Protein AF-A0A8T4B5U9-F1 (afdb_monomer_lite)

Secondary structure (DSSP, 8-state):
-HHHHHHHHHHHHHHHHHSPPSSSSSSHHHHHHHTT-HHHHHHHHHHTSPTTEEEEEEEEETTSPPEEES-----SS--EEEEEEEEETTEEEEEEEEEEE-----

Structure (mmCIF, N/CA/C/O backbone):
data_AF-A0A8T4B5U9-F1
#
_entry.id   AF-A0A8T4B5U9-F1
#
loop_
_atom_site.group_PDB
_atom_site.id
_atom_site.type_symbol
_atom_site.label_atom_id
_atom_site.label_alt_id
_atom_site.label_comp_id
_atom_site.label_asym_id
_atom_site.label_entity_id
_atom_site.label_seq_id
_atom_site.pdbx_PDB_ins_code
_atom_site.Cartn_x
_atom_site.Cartn_y
_atom_site.Cartn_z
_atom_site.occupancy
_atom_site.B_iso_or_equiv
_atom_site.auth_seq_id
_atom_site.auth_comp_id
_atom_site.auth_asym_id
_atom_site.auth_atom_id
_atom_site.pdbx_PDB_model_num
ATOM 1 N N . MET A 1 1 ? 12.748 -10.541 -14.539 1.00 64.56 1 MET A N 1
ATOM 2 C CA . MET A 1 1 ? 12.262 -9.169 -14.301 1.00 64.56 1 MET A CA 1
ATOM 3 C C . MET A 1 1 ? 11.009 -9.220 -13.449 1.00 64.56 1 MET A C 1
ATOM 5 O O . MET A 1 1 ? 11.056 -8.700 -12.345 1.00 64.56 1 MET A O 1
ATOM 9 N N . ASP A 1 2 ? 9.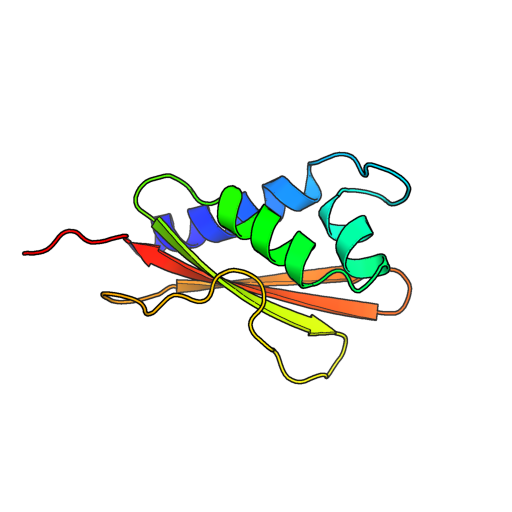983 -9.966 -13.854 1.00 82.69 2 ASP A N 1
ATOM 10 C CA . ASP A 1 2 ? 8.730 -10.093 -13.087 1.00 82.69 2 ASP A CA 1
ATOM 11 C C . ASP A 1 2 ? 8.945 -10.537 -11.634 1.00 82.69 2 ASP A C 1
ATOM 13 O O . ASP A 1 2 ? 8.518 -9.837 -10.726 1.00 82.69 2 ASP A O 1
ATOM 17 N N . ALA A 1 3 ? 9.754 -11.577 -11.392 1.00 92.25 3 ALA A N 1
ATOM 18 C CA . ALA A 1 3 ? 10.075 -12.025 -10.030 1.00 92.25 3 ALA A CA 1
ATOM 19 C C . ALA A 1 3 ? 10.729 -10.938 -9.150 1.00 92.25 3 ALA A C 1
ATOM 21 O O . ALA A 1 3 ? 10.513 -10.907 -7.947 1.00 92.25 3 ALA A O 1
ATOM 22 N N . SER A 1 4 ? 11.527 -10.028 -9.727 1.00 95.12 4 SER A N 1
ATOM 23 C CA . SER A 1 4 ? 12.115 -8.919 -8.955 1.00 95.12 4 SER A CA 1
ATOM 24 C C . SER A 1 4 ? 11.116 -7.803 -8.656 1.00 95.12 4 SER A C 1
ATOM 26 O O . SER A 1 4 ? 11.272 -7.117 -7.653 1.00 95.12 4 SER A O 1
ATOM 28 N N . LEU A 1 5 ? 10.111 -7.604 -9.516 1.00 96.69 5 LEU A N 1
ATOM 29 C CA . LEU A 1 5 ? 9.022 -6.657 -9.264 1.00 96.69 5 LEU A CA 1
ATOM 30 C C . LEU A 1 5 ? 8.063 -7.222 -8.211 1.00 96.69 5 LEU A C 1
ATOM 32 O O . LEU A 1 5 ? 7.693 -6.508 -7.286 1.00 96.69 5 LEU A O 1
ATOM 36 N N . GLU A 1 6 ? 7.753 -8.517 -8.312 1.00 97.88 6 GLU A N 1
ATOM 37 C CA . GLU A 1 6 ? 6.969 -9.256 -7.323 1.00 97.88 6 GLU A CA 1
ATOM 38 C C . GLU A 1 6 ? 7.624 -9.186 -5.941 1.00 97.88 6 GLU A C 1
ATOM 40 O O . GLU A 1 6 ? 6.995 -8.715 -5.001 1.00 97.88 6 GLU A O 1
ATOM 45 N N . MET A 1 7 ? 8.912 -9.544 -5.828 1.00 97.75 7 MET A N 1
ATOM 46 C CA . MET A 1 7 ? 9.645 -9.446 -4.558 1.00 97.75 7 MET A CA 1
ATOM 47 C C . MET A 1 7 ? 9.653 -8.021 -4.000 1.00 97.75 7 MET A C 1
ATOM 49 O O . MET A 1 7 ? 9.437 -7.850 -2.809 1.00 97.75 7 MET A O 1
ATOM 53 N N . ALA A 1 8 ? 9.847 -6.998 -4.837 1.00 97.81 8 ALA A N 1
ATOM 54 C CA . ALA A 1 8 ? 9.839 -5.614 -4.367 1.00 97.81 8 ALA A CA 1
ATOM 55 C C . ALA A 1 8 ? 8.479 -5.198 -3.778 1.00 97.81 8 ALA A C 1
ATOM 57 O O . ALA A 1 8 ? 8.443 -4.525 -2.749 1.00 97.81 8 ALA A O 1
ATOM 58 N N . GLY A 1 9 ? 7.368 -5.606 -4.400 1.00 98.19 9 GLY A N 1
ATOM 59 C CA . GLY A 1 9 ? 6.032 -5.366 -3.850 1.00 98.19 9 GLY A CA 1
ATOM 60 C C . GLY A 1 9 ? 5.788 -6.148 -2.556 1.00 98.19 9 GLY A C 1
ATOM 61 O O . GLY A 1 9 ? 5.289 -5.592 -1.577 1.00 98.19 9 GLY A O 1
ATOM 62 N N . ASP A 1 10 ? 6.192 -7.418 -2.523 1.00 98.44 10 ASP A N 1
ATOM 63 C CA . ASP A 1 10 ? 6.040 -8.286 -1.352 1.00 98.44 10 ASP A CA 1
ATOM 64 C C . ASP A 1 10 ? 6.845 -7.766 -0.152 1.00 98.44 10 ASP A C 1
ATOM 66 O O . ASP A 1 10 ? 6.334 -7.694 0.968 1.00 98.44 10 ASP A O 1
ATOM 70 N N . ASP A 1 11 ? 8.087 -7.349 -0.391 1.00 98.25 11 ASP A N 1
ATOM 71 C CA . ASP A 1 11 ? 8.979 -6.799 0.626 1.00 98.25 11 ASP A CA 1
ATOM 72 C C . A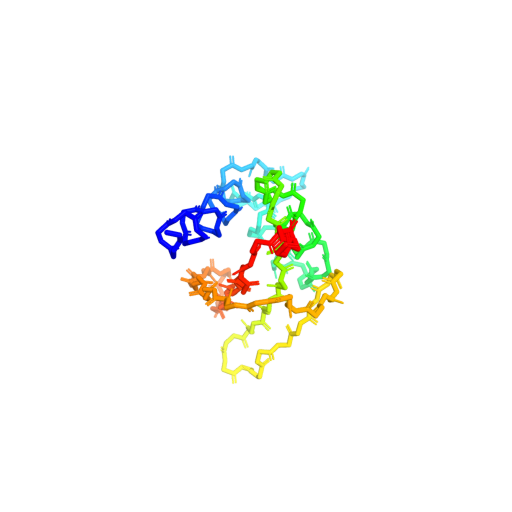SP A 1 11 ? 8.465 -5.459 1.158 1.00 98.25 11 ASP A C 1
ATOM 74 O O . ASP A 1 11 ? 8.518 -5.235 2.366 1.00 98.25 11 ASP A O 1
ATOM 78 N N . ALA A 1 12 ? 7.895 -4.597 0.310 1.00 98.50 12 ALA A N 1
ATOM 79 C CA . ALA A 1 12 ? 7.294 -3.337 0.749 1.00 98.50 12 ALA A CA 1
ATOM 80 C C . ALA A 1 12 ? 6.089 -3.557 1.682 1.00 98.50 12 ALA A C 1
ATOM 82 O O . ALA A 1 12 ? 5.970 -2.895 2.716 1.00 98.50 12 ALA A O 1
ATOM 83 N N . ILE A 1 13 ? 5.217 -4.525 1.377 1.00 98.56 13 ILE A N 1
ATOM 84 C CA . ILE A 1 13 ? 4.089 -4.868 2.258 1.00 98.56 13 ILE A CA 1
ATOM 85 C C . ILE A 1 13 ? 4.594 -5.484 3.567 1.00 98.56 13 ILE A C 1
ATOM 87 O O . ILE A 1 13 ? 4.171 -5.074 4.652 1.00 98.56 13 ILE A O 1
ATOM 91 N N . ARG A 1 14 ? 5.544 -6.424 3.494 1.00 98.31 14 ARG A N 1
ATOM 92 C CA . ARG A 1 14 ? 6.160 -7.036 4.684 1.00 98.31 14 ARG A CA 1
ATOM 93 C C . ARG A 1 14 ? 6.902 -6.021 5.543 1.00 98.31 14 ARG A C 1
ATOM 95 O O . ARG A 1 14 ? 6.884 -6.151 6.763 1.00 98.31 14 ARG A O 1
ATOM 102 N N . TYR A 1 15 ? 7.505 -5.003 4.936 1.00 98.31 15 TYR A N 1
ATOM 103 C CA . TYR A 1 15 ? 8.116 -3.888 5.647 1.00 98.31 15 TYR A CA 1
ATOM 104 C C . TYR A 1 15 ? 7.077 -3.169 6.516 1.00 98.31 15 TYR A C 1
ATOM 106 O O . TYR A 1 15 ? 7.271 -3.070 7.725 1.00 98.31 15 TYR A O 1
ATOM 114 N N . GLY A 1 16 ? 5.929 -2.775 5.950 1.00 97.88 16 GLY A N 1
ATOM 115 C CA . GLY A 1 16 ? 4.840 -2.148 6.712 1.00 97.88 16 GLY A CA 1
ATOM 116 C C . GLY A 1 16 ? 4.277 -3.032 7.834 1.00 97.88 16 GLY A C 1
ATOM 117 O O . GLY A 1 16 ? 3.966 -2.532 8.916 1.00 97.88 16 GLY A O 1
ATOM 118 N N . LEU A 1 17 ? 4.195 -4.347 7.604 1.00 98.19 17 LEU A N 1
ATOM 119 C CA . LEU A 1 17 ? 3.776 -5.332 8.611 1.00 98.19 17 LEU A CA 1
ATOM 120 C C . LEU A 1 17 ? 4.834 -5.589 9.699 1.00 98.19 17 LEU A C 1
ATOM 122 O O . LEU A 1 17 ? 4.492 -6.051 10.785 1.00 98.19 17 LEU A O 1
ATOM 126 N N . GLY A 1 18 ? 6.108 -5.313 9.415 1.00 98.00 18 GLY A N 1
ATOM 127 C CA . GLY A 1 18 ? 7.227 -5.486 10.343 1.00 98.00 18 GLY A CA 1
ATOM 128 C C . GLY A 1 18 ? 7.557 -4.245 11.178 1.00 98.00 18 GLY A C 1
ATOM 129 O O . GLY A 1 18 ? 8.278 -4.353 12.170 1.00 98.00 18 GLY A O 1
ATOM 130 N N . LEU A 1 19 ? 7.049 -3.071 10.799 1.00 98.25 19 LEU A N 1
ATOM 131 C CA . LEU A 1 19 ? 7.227 -1.833 11.557 1.00 98.25 19 LEU A CA 1
ATOM 132 C C . LEU A 1 19 ? 6.322 -1.793 12.792 1.00 98.25 19 LEU A C 1
ATOM 134 O O . LEU A 1 19 ? 5.143 -2.131 12.723 1.00 98.25 19 LEU A O 1
ATOM 138 N N . ALA A 1 20 ? 6.849 -1.298 13.913 1.00 98.00 20 ALA A N 1
ATOM 139 C CA . ALA A 1 20 ? 6.040 -1.035 15.100 1.00 98.00 20 ALA A CA 1
ATOM 140 C C . ALA A 1 20 ? 4.992 0.058 14.820 1.00 98.00 20 ALA A C 1
ATOM 142 O O . ALA A 1 20 ? 5.283 1.031 14.124 1.00 98.00 20 ALA A O 1
ATOM 143 N N . ALA A 1 21 ? 3.791 -0.095 15.381 1.00 97.38 21 ALA A N 1
ATOM 144 C CA . ALA A 1 21 ? 2.795 0.974 15.397 1.00 97.38 21 ALA A CA 1
ATOM 145 C C . ALA A 1 21 ? 3.325 2.195 16.175 1.00 97.38 21 ALA A C 1
ATOM 147 O O . ALA A 1 21 ? 4.087 2.039 17.133 1.00 97.38 21 ALA A O 1
ATOM 148 N N . GLU A 1 22 ? 2.927 3.404 15.778 1.00 97.00 22 GLU A N 1
ATOM 149 C CA . GLU A 1 22 ? 3.373 4.640 16.440 1.00 97.00 22 GLU A CA 1
ATOM 150 C C . GLU A 1 22 ? 2.517 4.994 17.661 1.00 97.00 22 GLU A C 1
ATOM 152 O O . GLU A 1 22 ? 3.014 5.569 18.629 1.00 97.00 22 GLU A O 1
ATOM 157 N N . ILE A 1 23 ? 1.229 4.661 17.615 1.00 95.12 23 ILE A N 1
ATOM 158 C CA . ILE A 1 23 ? 0.219 4.994 18.617 1.00 95.12 23 ILE A CA 1
ATOM 159 C C . ILE A 1 23 ? -0.419 3.710 19.161 1.00 95.12 23 ILE A C 1
ATOM 161 O O . ILE A 1 23 ? -0.291 3.427 20.348 1.00 95.12 23 ILE A O 1
ATOM 165 N N . ASN A 1 24 ? -1.125 2.947 18.319 1.00 91.44 24 ASN A N 1
ATOM 166 C CA . ASN A 1 24 ? -1.844 1.721 18.665 1.00 91.44 24 ASN A CA 1
ATOM 167 C C . ASN A 1 24 ? -1.993 0.794 17.448 1.00 91.44 24 ASN A C 1
ATOM 169 O O . ASN A 1 24 ? -2.384 1.223 16.367 1.00 91.44 24 ASN A O 1
ATOM 173 N N . GLY A 1 25 ? -1.812 -0.508 17.658 1.00 92.12 25 GLY A N 1
ATOM 174 C CA . GLY A 1 25 ? -1.985 -1.530 16.625 1.00 92.12 25 GLY A CA 1
ATOM 175 C C . GLY A 1 25 ? -0.894 -2.588 16.708 1.00 92.12 25 GLY A C 1
ATOM 176 O O . GLY A 1 25 ? 0.065 -2.445 17.463 1.00 92.12 25 GLY A O 1
ATOM 177 N N . GLU A 1 26 ? -1.046 -3.665 15.940 1.00 96.69 26 GLU A N 1
ATOM 178 C CA . GLU A 1 26 ? -0.039 -4.735 15.890 1.00 96.69 26 GLU A CA 1
ATOM 179 C C . GLU A 1 26 ? 1.239 -4.284 15.174 1.00 96.69 26 GLU A C 1
ATOM 181 O O . GLU A 1 26 ? 2.345 -4.632 15.580 1.00 96.69 26 GLU A O 1
ATOM 186 N N . ASN A 1 27 ? 1.079 -3.494 14.115 1.00 98.19 27 ASN A N 1
ATOM 187 C CA . ASN A 1 27 ? 2.152 -2.933 13.307 1.00 98.19 27 ASN A CA 1
ATOM 188 C C . ASN A 1 27 ? 1.678 -1.640 12.635 1.00 98.19 27 ASN A C 1
ATOM 190 O O . ASN A 1 27 ? 0.492 -1.294 12.689 1.00 98.19 27 ASN A O 1
ATOM 194 N N . ARG A 1 28 ? 2.606 -0.934 11.988 1.00 98.31 28 ARG A N 1
ATOM 195 C CA . ARG A 1 28 ? 2.328 0.361 11.367 1.00 98.31 28 ARG A CA 1
ATOM 196 C C . ARG A 1 28 ? 1.286 0.280 10.251 1.00 98.31 28 ARG A C 1
ATOM 198 O O . ARG A 1 28 ? 0.426 1.152 10.173 1.00 98.31 28 ARG A O 1
ATOM 205 N N . LEU A 1 29 ? 1.316 -0.756 9.410 1.00 98.50 29 LEU A N 1
ATOM 206 C CA . LEU A 1 29 ? 0.317 -0.905 8.346 1.00 98.50 29 LEU A CA 1
ATOM 207 C C . LEU A 1 29 ? -1.091 -1.125 8.921 1.00 98.50 29 LEU A C 1
ATOM 209 O O . LEU A 1 29 ? -2.037 -0.468 8.495 1.00 98.50 29 LEU A O 1
ATOM 213 N N . VAL A 1 30 ? -1.231 -2.001 9.919 1.00 98.50 30 VAL A N 1
ATOM 214 C CA . VAL A 1 30 ? -2.506 -2.259 10.610 1.00 98.50 30 VAL A CA 1
ATOM 215 C C . VAL A 1 30 ? -3.036 -0.994 11.278 1.00 98.50 30 VAL A C 1
ATOM 217 O O . VAL A 1 30 ? -4.227 -0.718 11.186 1.00 98.50 30 VAL A O 1
ATOM 220 N N . GLU A 1 31 ? -2.169 -0.211 11.917 1.00 98.50 31 GLU A N 1
ATOM 221 C CA . GLU A 1 31 ? -2.540 1.066 12.527 1.00 98.50 31 GLU A CA 1
ATOM 222 C C . GLU A 1 31 ? -3.103 2.061 11.504 1.00 98.50 31 GLU A C 1
ATOM 224 O O . GLU A 1 31 ? -4.180 2.619 11.717 1.00 98.50 31 GLU A O 1
ATOM 229 N N . LEU A 1 32 ? -2.407 2.278 10.385 1.00 98.56 32 LEU A N 1
ATOM 230 C CA . LEU A 1 32 ? -2.849 3.221 9.353 1.00 98.56 32 LEU A CA 1
ATOM 231 C C . LEU A 1 32 ? -4.196 2.786 8.756 1.00 98.56 32 LEU A C 1
ATOM 233 O O . LEU A 1 32 ? -5.133 3.579 8.678 1.00 98.56 32 LEU A O 1
ATOM 237 N N . LEU A 1 33 ? -4.344 1.495 8.443 1.00 98.31 33 LEU A N 1
ATOM 238 C CA . LEU A 1 33 ? -5.597 0.935 7.929 1.00 98.31 33 LEU A CA 1
ATOM 239 C C . LEU A 1 33 ? -6.743 0.986 8.956 1.00 98.31 33 LEU A C 1
ATOM 241 O O . LEU A 1 33 ? -7.891 1.230 8.580 1.00 98.31 33 LEU A O 1
ATOM 245 N N . ALA A 1 34 ? -6.464 0.791 10.250 1.00 98.06 34 ALA A N 1
ATOM 246 C CA . ALA A 1 34 ? -7.464 0.904 11.317 1.00 98.06 34 ALA A CA 1
ATOM 247 C C . ALA A 1 34 ? -8.030 2.325 11.431 1.00 98.06 34 ALA A C 1
ATOM 249 O O . ALA A 1 34 ? -9.207 2.494 11.750 1.00 98.06 34 ALA A O 1
ATOM 250 N N . ASN A 1 35 ? -7.203 3.328 11.132 1.00 97.69 35 ASN A N 1
ATOM 251 C CA . ASN A 1 35 ? -7.581 4.737 11.128 1.00 97.69 35 ASN A CA 1
ATOM 252 C C . ASN A 1 35 ? -8.159 5.211 9.779 1.00 97.69 35 ASN A C 1
ATOM 254 O O . ASN A 1 35 ? -8.426 6.400 9.624 1.00 97.69 35 ASN A O 1
ATOM 258 N N . ASP A 1 36 ? -8.361 4.302 8.811 1.00 97.62 36 ASP A N 1
ATOM 259 C CA . ASP A 1 36 ? -8.728 4.629 7.422 1.00 97.62 36 ASP A CA 1
ATOM 260 C C . ASP A 1 36 ? -7.741 5.629 6.761 1.00 97.62 36 ASP A C 1
ATOM 262 O O . ASP A 1 36 ? -8.079 6.293 5.779 1.00 97.62 36 ASP A O 1
ATOM 266 N N . ASP A 1 37 ? -6.497 5.704 7.256 1.00 98.12 37 ASP A N 1
ATOM 267 C CA . ASP A 1 37 ? -5.420 6.529 6.699 1.00 98.12 37 ASP A CA 1
ATOM 268 C C . ASP A 1 37 ? -4.779 5.830 5.493 1.00 98.12 37 ASP A C 1
ATOM 270 O O . ASP A 1 37 ? -3.690 5.252 5.534 1.00 98.12 37 ASP A O 1
ATOM 274 N N . ARG A 1 38 ? -5.536 5.839 4.398 1.00 98.38 38 ARG A N 1
ATOM 275 C CA . ARG A 1 38 ? -5.184 5.200 3.126 1.00 98.38 38 ARG A CA 1
ATOM 276 C C . ARG A 1 38 ? -4.019 5.888 2.430 1.00 98.38 38 ARG A C 1
ATOM 278 O O . ARG A 1 38 ? -3.212 5.212 1.798 1.00 98.38 38 ARG A O 1
ATOM 285 N N . GLU A 1 39 ? -3.952 7.211 2.552 1.00 98.50 39 GLU A N 1
ATOM 286 C CA . GLU A 1 39 ? -2.872 8.011 1.981 1.00 98.50 39 GLU A CA 1
ATOM 287 C C . GLU A 1 39 ? -1.560 7.675 2.688 1.00 98.50 39 GLU A C 1
ATOM 289 O O . GLU A 1 39 ? -0.627 7.220 2.033 1.00 98.50 39 GLU A O 1
ATOM 294 N N . GLY A 1 40 ? -1.526 7.750 4.024 1.00 98.31 40 GLY A N 1
ATOM 295 C CA . GLY A 1 40 ? -0.336 7.416 4.804 1.00 98.31 40 GLY A CA 1
ATOM 296 C C . GLY A 1 40 ? 0.098 5.958 4.640 1.00 98.31 40 GLY A C 1
ATOM 297 O O . GLY A 1 40 ? 1.293 5.679 4.512 1.00 98.31 40 GLY A O 1
ATOM 298 N N . ALA A 1 41 ? -0.8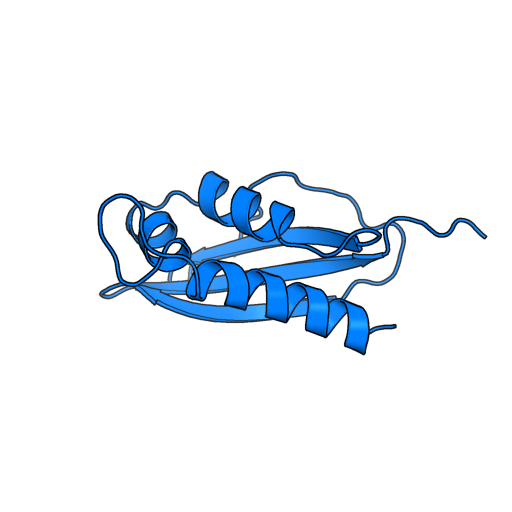53 5.016 4.574 1.00 98.56 41 ALA A N 1
ATOM 299 C CA . ALA A 1 41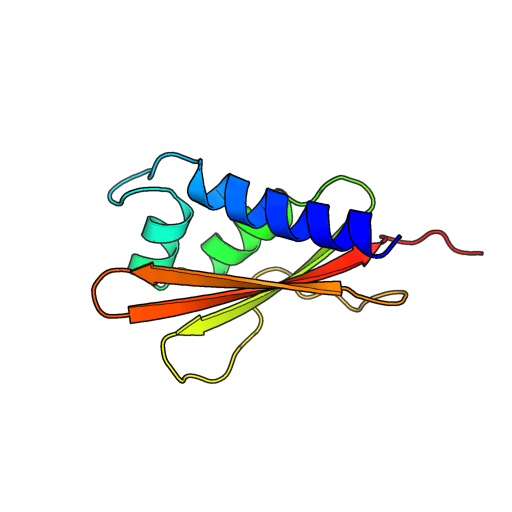 ? -0.550 3.613 4.280 1.00 98.56 41 ALA A CA 1
ATOM 300 C C . ALA A 1 41 ? 0.148 3.462 2.922 1.00 98.56 41 ALA A C 1
ATOM 302 O O . ALA A 1 41 ? 1.186 2.805 2.830 1.00 98.56 41 ALA A O 1
ATOM 303 N N . CYS A 1 42 ? -0.390 4.088 1.875 1.00 98.69 42 CYS A N 1
ATOM 304 C CA . CYS A 1 42 ? 0.178 3.985 0.540 1.00 98.69 42 CYS A CA 1
ATOM 305 C C . CYS A 1 42 ? 1.499 4.738 0.385 1.00 98.69 42 CYS A C 1
ATOM 307 O O . CYS A 1 42 ? 2.423 4.175 -0.194 1.00 98.69 42 CYS A O 1
ATOM 309 N N . GLU A 1 43 ? 1.640 5.940 0.941 1.00 98.44 43 GLU A N 1
ATOM 310 C CA . GLU A 1 43 ? 2.905 6.683 0.929 1.00 98.44 43 GLU A CA 1
ATOM 311 C C . GLU A 1 43 ? 4.027 5.892 1.614 1.00 98.44 43 GLU A C 1
ATOM 313 O O . GLU A 1 43 ? 5.130 5.785 1.076 1.00 98.44 43 GLU A O 1
ATOM 318 N N . MET A 1 44 ? 3.740 5.269 2.763 1.00 98.38 44 MET A N 1
ATOM 319 C CA . MET A 1 44 ? 4.702 4.419 3.466 1.00 98.38 44 MET A CA 1
ATOM 320 C C . MET A 1 44 ? 5.119 3.210 2.619 1.00 98.38 44 MET A C 1
ATOM 322 O O . MET A 1 44 ? 6.310 2.925 2.495 1.00 98.38 44 MET A O 1
ATOM 326 N N . LEU A 1 45 ? 4.154 2.492 2.037 1.00 98.69 45 LEU A N 1
ATOM 327 C CA . LEU A 1 45 ? 4.436 1.320 1.204 1.00 98.69 45 LEU A CA 1
ATOM 328 C C . LEU A 1 45 ? 5.204 1.701 -0.068 1.00 98.69 45 LEU A C 1
ATOM 330 O O . LEU A 1 45 ? 6.141 1.011 -0.458 1.00 98.69 45 LEU A O 1
ATOM 334 N N . GLN A 1 46 ? 4.857 2.827 -0.690 1.00 98.38 46 GLN A N 1
ATOM 335 C CA . GLN A 1 46 ? 5.553 3.361 -1.860 1.00 98.38 46 GLN A CA 1
ATOM 336 C C . GLN A 1 46 ? 6.993 3.763 -1.536 1.00 98.38 46 GLN A C 1
ATOM 338 O O . GLN A 1 46 ? 7.895 3.489 -2.327 1.00 98.38 46 GLN A O 1
ATOM 343 N N . ALA A 1 47 ? 7.228 4.361 -0.367 1.00 97.88 47 ALA A N 1
ATOM 344 C CA . ALA A 1 47 ? 8.566 4.715 0.098 1.00 97.88 47 ALA A CA 1
ATOM 345 C C . ALA A 1 47 ? 9.443 3.486 0.402 1.00 97.88 47 ALA A C 1
ATOM 347 O O . ALA A 1 47 ? 10.669 3.595 0.383 1.00 97.88 47 ALA A O 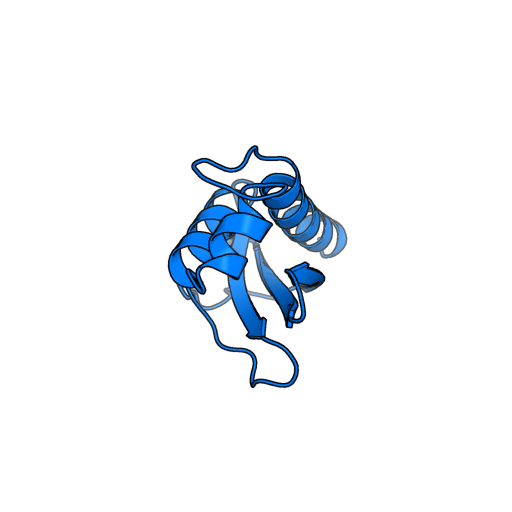1
ATOM 348 N N . ALA A 1 48 ? 8.833 2.324 0.658 1.00 98.00 48 ALA A N 1
ATOM 349 C CA . ALA A 1 48 ? 9.532 1.068 0.916 1.00 98.00 48 ALA A CA 1
ATOM 350 C C . ALA A 1 48 ? 9.958 0.318 -0.361 1.00 98.00 48 ALA A C 1
ATOM 352 O O . ALA A 1 48 ? 10.681 -0.675 -0.272 1.00 98.00 48 ALA A O 1
ATOM 353 N N . ILE A 1 49 ? 9.540 0.776 -1.547 1.00 97.56 49 ILE A N 1
ATOM 354 C CA . ILE A 1 49 ? 9.941 0.160 -2.815 1.00 97.56 49 ILE A CA 1
ATOM 355 C C . ILE A 1 49 ? 11.435 0.374 -3.076 1.00 97.56 49 ILE A C 1
ATOM 357 O O . ILE A 1 49 ? 11.965 1.482 -2.976 1.00 97.56 49 ILE A O 1
ATOM 361 N N . GLU A 1 50 ? 12.109 -0.709 -3.470 1.00 93.50 50 GLU A N 1
ATOM 362 C CA . GLU A 1 50 ? 13.528 -0.705 -3.823 1.00 93.50 50 GLU A CA 1
ATOM 363 C C . GLU A 1 50 ? 13.855 0.355 -4.902 1.00 93.50 50 GLU A C 1
ATOM 365 O O . GLU A 1 50 ? 13.108 0.507 -5.878 1.00 93.50 50 GLU A O 1
ATOM 370 N N . PRO A 1 51 ? 15.004 1.054 -4.799 1.00 92.44 51 PRO A N 1
ATOM 371 C CA . PRO A 1 51 ? 15.479 1.956 -5.843 1.00 92.44 51 PRO A CA 1
ATOM 372 C C . PRO A 1 51 ? 15.439 1.351 -7.256 1.00 92.44 51 PRO A C 1
ATOM 374 O O . PRO A 1 51 ? 15.725 0.176 -7.474 1.00 92.44 51 PRO A O 1
ATOM 377 N N . GLY A 1 52 ? 15.106 2.185 -8.245 1.00 92.75 52 GLY A N 1
ATOM 378 C CA . GLY A 1 52 ? 14.957 1.754 -9.642 1.00 92.75 52 GLY A CA 1
ATOM 379 C C . GLY A 1 52 ? 13.597 1.127 -9.968 1.00 92.75 52 GLY A C 1
ATOM 380 O O . GLY A 1 52 ? 13.367 0.744 -11.114 1.00 92.75 52 GLY A O 1
ATOM 381 N N . LYS A 1 53 ? 12.680 1.058 -9.000 1.00 95.50 53 LYS A N 1
ATOM 382 C CA . LYS A 1 53 ? 11.285 0.653 -9.190 1.00 95.50 53 LYS A CA 1
ATOM 383 C C . LYS A 1 53 ? 10.331 1.748 -8.707 1.00 95.50 53 LYS A C 1
ATOM 385 O O . LYS A 1 53 ? 10.723 2.675 -7.996 1.00 95.50 53 LYS A O 1
ATOM 390 N N . GLU A 1 54 ? 9.087 1.644 -9.140 1.00 96.50 54 GLU A N 1
ATOM 391 C CA . GLU A 1 54 ? 7.958 2.488 -8.753 1.00 96.50 54 GLU A CA 1
ATOM 392 C C . GLU A 1 54 ? 6.731 1.609 -8.529 1.00 96.50 54 GLU A C 1
ATOM 394 O O . GLU A 1 54 ? 6.667 0.496 -9.053 1.00 96.50 54 GLU A O 1
ATOM 399 N N . THR A 1 55 ? 5.763 2.104 -7.757 1.00 97.81 55 THR A N 1
ATOM 400 C CA . THR A 1 55 ? 4.494 1.406 -7.563 1.00 97.81 55 THR A CA 1
ATOM 401 C C . THR A 1 55 ? 3.329 2.370 -7.428 1.00 97.81 55 THR A C 1
ATOM 403 O O . THR A 1 55 ? 3.426 3.400 -6.759 1.00 97.81 55 THR A O 1
ATOM 406 N N . ASN A 1 56 ? 2.185 1.970 -7.970 1.00 98.25 56 ASN A N 1
ATOM 407 C CA . ASN A 1 56 ? 0.896 2.489 -7.537 1.00 98.25 56 ASN A CA 1
ATOM 408 C C . ASN A 1 56 ? 0.393 1.623 -6.387 1.00 98.25 56 ASN A C 1
ATOM 410 O O . ASN A 1 56 ? 0.534 0.401 -6.431 1.00 98.25 56 ASN A O 1
ATOM 414 N N . CYS A 1 57 ? -0.178 2.254 -5.369 1.00 98.69 57 CYS A N 1
ATOM 415 C CA . CYS A 1 57 ? -0.786 1.564 -4.244 1.00 98.69 57 CYS A CA 1
ATOM 416 C C . CYS A 1 57 ? -2.304 1.684 -4.332 1.00 98.69 57 CYS A C 1
ATOM 418 O O . CYS A 1 57 ? -2.842 2.781 -4.480 1.00 98.69 57 CYS A O 1
ATOM 420 N N . TRP A 1 58 ? -2.986 0.545 -4.259 1.00 98.50 58 TRP A N 1
ATOM 421 C CA . TRP A 1 58 ? -4.436 0.457 -4.327 1.00 98.50 58 TRP A CA 1
ATOM 422 C C . TRP A 1 58 ? -4.973 -0.257 -3.100 1.00 98.50 58 TRP A C 1
ATOM 424 O O . TRP A 1 58 ? -4.477 -1.324 -2.727 1.00 98.50 58 TRP A O 1
ATOM 434 N N . LEU A 1 59 ? -6.010 0.319 -2.501 1.00 98.62 59 LEU A N 1
ATOM 435 C CA . LEU A 1 59 ? -6.633 -0.207 -1.296 1.00 98.62 59 LEU A CA 1
ATOM 436 C C . LEU A 1 59 ? -8.122 -0.446 -1.533 1.00 98.62 59 LEU A C 1
ATOM 438 O O . LEU A 1 59 ? -8.827 0.409 -2.072 1.00 98.62 59 LEU A O 1
ATOM 442 N N . ALA A 1 60 ? -8.605 -1.595 -1.071 1.00 98.44 60 ALA A N 1
ATOM 443 C CA . ALA A 1 60 ? -10.026 -1.891 -0.933 1.00 98.44 60 ALA A CA 1
ATOM 444 C C . ALA A 1 60 ? -10.318 -2.333 0.501 1.00 98.44 60 ALA A C 1
ATOM 446 O O . ALA A 1 60 ? -9.566 -3.133 1.059 1.00 98.44 60 ALA A O 1
ATOM 447 N N . LYS A 1 61 ? -11.413 -1.836 1.079 1.00 98.31 61 LYS A N 1
ATOM 448 C CA . LYS A 1 61 ? -11.906 -2.228 2.402 1.00 98.31 61 LYS A CA 1
ATOM 449 C C . LYS A 1 61 ? -13.153 -3.082 2.220 1.00 98.31 61 LYS A C 1
ATOM 451 O O . LYS A 1 61 ? -14.131 -2.643 1.614 1.00 98.31 61 LYS A O 1
ATOM 456 N N . ASP A 1 62 ? -13.116 -4.295 2.745 1.00 96.94 62 ASP A N 1
ATOM 457 C CA . ASP A 1 62 ? -14.117 -5.335 2.548 1.00 96.94 62 ASP A CA 1
ATOM 458 C C . ASP A 1 62 ? -14.373 -5.570 1.048 1.00 96.94 62 ASP A C 1
ATOM 460 O O . ASP A 1 62 ? -13.447 -5.843 0.287 1.00 96.94 62 ASP A O 1
ATOM 464 N N . SER A 1 63 ? -15.620 -5.446 0.597 1.00 94.12 63 SER A N 1
ATOM 465 C CA . SER A 1 63 ? -16.001 -5.595 -0.810 1.00 94.12 63 SER A CA 1
ATOM 466 C C . SER A 1 63 ? -16.061 -4.261 -1.566 1.00 94.12 63 SER A C 1
ATOM 468 O O . SER A 1 63 ? -16.790 -4.157 -2.557 1.00 94.12 63 SER A O 1
ATOM 470 N N . SER A 1 64 ? -15.389 -3.210 -1.079 1.00 96.44 64 SER A N 1
ATOM 471 C CA . SER A 1 64 ? -15.370 -1.921 -1.773 1.00 96.44 64 SER A CA 1
ATOM 472 C C . SER A 1 64 ? -14.596 -2.002 -3.087 1.00 96.44 64 SER A C 1
ATOM 474 O O . SER A 1 64 ? -13.755 -2.874 -3.299 1.00 96.44 64 SER A O 1
ATOM 476 N N . VAL A 1 65 ? -14.838 -1.031 -3.966 1.00 96.44 65 VAL A N 1
ATOM 477 C CA . VAL A 1 65 ? -13.980 -0.824 -5.136 1.00 96.44 65 VAL A CA 1
ATOM 478 C C . VAL A 1 65 ? -12.568 -0.482 -4.657 1.00 96.44 65 VAL A C 1
ATOM 480 O O . VAL A 1 65 ? -12.412 0.298 -3.716 1.00 96.44 65 VAL A O 1
ATOM 483 N N . SER A 1 66 ? -11.564 -1.080 -5.298 1.00 96.75 66 SER A N 1
ATOM 484 C CA . SER A 1 66 ? -10.158 -0.748 -5.071 1.00 96.75 66 SER A CA 1
ATOM 485 C C . SER A 1 66 ? -9.838 0.607 -5.691 1.00 96.75 66 SER A C 1
ATOM 487 O O . SER A 1 66 ? -10.076 0.812 -6.884 1.00 96.75 66 SER A O 1
ATOM 489 N N . THR A 1 67 ? -9.310 1.530 -4.892 1.00 97.56 67 THR A N 1
ATOM 490 C CA . THR A 1 67 ? -8.969 2.890 -5.329 1.00 97.56 67 THR A CA 1
ATOM 491 C C . THR A 1 67 ? -7.499 3.193 -5.068 1.00 97.56 67 THR A C 1
ATOM 493 O O . THR A 1 67 ? -6.953 2.700 -4.078 1.00 97.56 67 THR A O 1
ATOM 496 N N . PRO A 1 68 ? -6.841 3.974 -5.942 1.00 97.25 68 PRO A N 1
ATOM 497 C CA . PRO A 1 68 ? -5.450 4.329 -5.742 1.00 97.25 68 PRO A CA 1
ATOM 498 C C . PRO A 1 68 ? -5.336 5.430 -4.682 1.00 97.25 68 PRO A C 1
ATOM 500 O O . PRO A 1 68 ? -6.193 6.315 -4.610 1.00 97.25 68 PRO A O 1
ATOM 503 N N . HIS A 1 69 ? -4.277 5.374 -3.881 1.00 97.88 69 HIS A N 1
ATOM 504 C CA . HIS A 1 69 ? -3.930 6.380 -2.874 1.00 97.88 69 HIS A CA 1
ATOM 505 C C . HIS A 1 69 ? -2.418 6.629 -2.890 1.00 97.88 69 HIS A C 1
ATOM 507 O O . HIS A 1 69 ? -1.662 5.825 -3.447 1.00 97.88 69 HIS A O 1
ATOM 513 N N . GLY A 1 70 ? -1.968 7.727 -2.286 1.00 95.56 70 GLY A N 1
ATOM 514 C CA . GLY A 1 70 ? -0.576 8.148 -2.387 1.00 95.56 70 GLY A CA 1
ATOM 515 C C . GLY A 1 70 ? -0.263 8.782 -3.742 1.00 95.56 70 GLY A C 1
ATOM 516 O O . GLY A 1 70 ? -1.125 9.264 -4.485 1.00 95.56 70 GLY A O 1
ATOM 517 N N . THR A 1 71 ? 1.013 8.715 -4.117 1.00 95.00 71 THR A N 1
ATOM 518 C CA . THR A 1 71 ? 1.455 9.175 -5.436 1.00 95.00 71 THR A CA 1
ATOM 519 C C . THR A 1 71 ? 1.015 8.186 -6.513 1.00 95.00 71 THR A C 1
ATOM 521 O O . THR A 1 71 ? 1.386 7.016 -6.471 1.00 95.00 71 THR A O 1
ATOM 524 N N . VAL A 1 72 ? 0.268 8.650 -7.516 1.00 94.81 72 VAL A N 1
ATOM 525 C CA . VAL A 1 72 ? -0.158 7.814 -8.650 1.00 94.81 72 VAL A CA 1
ATOM 526 C C . VAL A 1 72 ? 0.695 8.120 -9.880 1.00 94.81 72 VAL A C 1
ATOM 528 O O . VAL A 1 72 ? 0.633 9.213 -10.441 1.00 94.81 72 VAL A O 1
ATOM 531 N N . GLY A 1 73 ? 1.499 7.145 -10.298 1.00 92.94 73 GLY A N 1
ATOM 532 C CA . GLY A 1 73 ? 2.330 7.180 -11.497 1.00 92.94 73 GLY A CA 1
ATOM 533 C C . GLY A 1 73 ? 1.687 6.485 -12.700 1.00 92.94 73 GLY A C 1
ATOM 534 O O . GLY A 1 73 ? 0.727 5.724 -12.580 1.00 92.94 73 GLY A O 1
ATOM 535 N N . THR A 1 74 ? 2.243 6.739 -13.886 1.00 93.50 74 THR A N 1
ATOM 536 C CA . THR A 1 74 ? 1.916 5.999 -15.115 1.00 93.50 74 THR A CA 1
ATOM 537 C C . THR A 1 74 ? 3.072 5.051 -15.440 1.00 93.50 74 THR A C 1
ATOM 539 O O . THR A 1 74 ? 4.183 5.541 -15.654 1.00 93.50 74 THR A O 1
ATOM 542 N N . PRO A 1 75 ? 2.848 3.726 -15.501 1.00 89.69 75 PRO A N 1
ATOM 543 C CA . PRO A 1 75 ? 3.906 2.771 -15.800 1.00 89.69 75 PRO A CA 1
ATOM 544 C C . PRO A 1 75 ? 4.563 3.024 -17.160 1.00 89.69 75 PRO A C 1
ATOM 546 O O . PRO A 1 75 ? 3.886 3.173 -18.176 1.00 89.69 75 PRO A O 1
ATOM 549 N N . GLY A 1 76 ? 5.897 3.020 -17.190 1.00 82.56 76 GLY A N 1
ATOM 550 C CA . GLY A 1 76 ? 6.676 3.128 -18.430 1.00 82.56 76 GLY A CA 1
ATOM 551 C C . GLY A 1 76 ? 6.813 1.812 -19.212 1.00 82.56 76 GLY A C 1
ATOM 552 O O . GLY A 1 76 ? 7.435 1.795 -20.271 1.00 82.56 76 GLY A O 1
ATOM 553 N N . GLY A 1 77 ? 6.275 0.706 -18.688 1.00 86.62 77 GLY A N 1
ATOM 554 C CA . GLY A 1 77 ? 6.402 -0.644 -19.238 1.00 86.62 77 GLY A CA 1
ATOM 555 C C . GLY A 1 77 ? 5.471 -1.637 -18.538 1.00 86.62 77 GLY A C 1
ATOM 556 O O . GLY A 1 77 ? 4.492 -1.233 -17.915 1.00 86.62 77 GLY A O 1
ATOM 557 N N . GLY A 1 78 ? 5.774 -2.934 -18.649 1.00 91.06 78 GLY A N 1
ATOM 558 C CA . GLY A 1 78 ? 5.008 -3.986 -17.973 1.00 91.06 78 GLY A CA 1
ATOM 559 C C . GLY A 1 78 ? 5.049 -3.844 -16.451 1.00 91.06 78 GLY A C 1
ATOM 560 O O . GLY A 1 78 ? 6.083 -3.473 -15.888 1.00 91.06 78 GLY A O 1
ATOM 561 N N . THR A 1 79 ? 3.924 -4.147 -15.810 1.00 94.62 79 THR A N 1
ATOM 562 C CA . THR A 1 79 ? 3.771 -4.102 -14.357 1.00 94.62 79 THR A CA 1
ATOM 563 C C . THR A 1 79 ? 3.527 -5.495 -13.782 1.00 94.62 79 THR A C 1
ATOM 565 O O . THR A 1 79 ? 3.124 -6.419 -14.493 1.00 94.62 79 THR A O 1
ATOM 568 N N . VAL A 1 80 ? 3.773 -5.640 -12.481 1.00 97.56 80 VAL A N 1
ATOM 569 C CA . VAL A 1 80 ? 3.384 -6.807 -11.685 1.00 97.56 80 VAL A CA 1
ATOM 570 C C . VAL A 1 80 ? 2.548 -6.327 -10.507 1.00 97.56 80 VAL A C 1
ATOM 572 O O . VAL A 1 80 ? 3.009 -5.500 -9.723 1.00 97.56 80 VAL A O 1
ATOM 575 N N . ALA A 1 81 ? 1.342 -6.875 -10.369 1.00 97.44 81 ALA A N 1
ATOM 576 C CA . ALA A 1 81 ? 0.469 -6.606 -9.236 1.00 97.44 81 ALA A CA 1
ATOM 577 C C . ALA A 1 81 ? 0.704 -7.630 -8.117 1.00 97.44 81 ALA A C 1
ATOM 579 O O . ALA A 1 81 ? 0.568 -8.836 -8.324 1.00 97.44 81 ALA A O 1
ATOM 580 N N . VAL A 1 82 ? 1.030 -7.135 -6.926 1.00 98.00 82 VAL A N 1
ATOM 581 C CA . VAL A 1 82 ? 1.183 -7.919 -5.697 1.00 98.00 82 VAL A CA 1
ATOM 582 C C . VAL A 1 82 ? 0.018 -7.603 -4.774 1.00 98.00 82 VAL A C 1
ATOM 584 O O . VAL A 1 82 ? -0.268 -6.433 -4.534 1.00 98.00 82 VAL A O 1
ATOM 587 N N . HIS A 1 83 ? -0.646 -8.632 -4.247 1.00 98.06 83 HIS A N 1
ATOM 588 C CA . HIS A 1 83 ? -1.847 -8.487 -3.424 1.00 98.06 83 HIS A CA 1
ATOM 589 C C . HIS A 1 83 ? -1.669 -9.155 -2.063 1.00 98.06 83 HIS A C 1
ATOM 591 O O . HIS A 1 83 ? -1.310 -10.328 -1.992 1.00 98.06 83 HIS A O 1
ATOM 597 N N . HIS A 1 84 ? -2.001 -8.442 -0.988 1.00 98.44 84 HIS A N 1
ATOM 598 C CA . HIS A 1 84 ? -2.100 -8.999 0.362 1.00 98.44 84 HIS A CA 1
ATOM 599 C C . HIS A 1 84 ? -3.464 -8.700 0.965 1.00 98.44 84 HIS A C 1
ATOM 601 O O . HIS A 1 84 ? -4.009 -7.609 0.796 1.00 98.44 84 HIS A O 1
ATOM 607 N N . LEU A 1 85 ? -3.996 -9.672 1.704 1.00 98.06 85 LEU A N 1
ATOM 608 C CA . LEU A 1 85 ? -5.174 -9.480 2.537 1.00 98.06 85 LEU A CA 1
ATOM 609 C C . LEU A 1 85 ? -4.721 -9.199 3.973 1.00 98.06 85 LEU A C 1
ATOM 611 O O . LEU A 1 85 ? -4.113 -10.059 4.607 1.00 98.06 85 LEU A O 1
ATOM 615 N N . VAL A 1 86 ? -5.036 -8.014 4.488 1.00 98.06 86 VAL A N 1
ATOM 616 C CA . VAL A 1 86 ? -4.724 -7.593 5.859 1.00 98.06 86 VAL A CA 1
ATOM 617 C C . VAL A 1 86 ? -6.024 -7.480 6.644 1.00 98.06 86 VAL A C 1
ATOM 619 O O . VAL A 1 86 ? -6.915 -6.715 6.280 1.00 98.06 86 VAL A O 1
ATOM 622 N N . ILE A 1 87 ? -6.158 -8.248 7.722 1.00 97.69 87 ILE A N 1
ATOM 623 C CA . ILE A 1 87 ? -7.352 -8.212 8.573 1.00 97.69 87 ILE A CA 1
ATOM 624 C C . ILE A 1 87 ? -7.139 -7.198 9.694 1.00 97.69 87 ILE A C 1
ATOM 626 O O . ILE A 1 87 ? -6.172 -7.294 10.445 1.00 97.69 87 ILE A O 1
ATOM 630 N N . VAL A 1 88 ? -8.053 -6.235 9.814 1.00 97.31 88 VAL A N 1
ATOM 631 C CA . VAL A 1 88 ? -8.014 -5.175 10.826 1.00 97.31 88 VAL A CA 1
ATOM 632 C C . VAL A 1 88 ? -9.355 -5.134 11.552 1.00 97.31 88 VAL A C 1
ATOM 634 O O . VAL A 1 88 ? -10.354 -4.619 11.043 1.00 97.31 88 VAL A O 1
ATOM 637 N N . GLY A 1 89 ? -9.394 -5.715 12.753 1.00 95.25 89 GLY A N 1
ATOM 638 C CA . GLY A 1 89 ? -10.636 -5.896 13.502 1.00 95.25 89 GLY A CA 1
ATOM 639 C C . GLY A 1 89 ? -11.637 -6.754 12.722 1.00 95.25 89 GLY A C 1
ATOM 640 O O . GLY A 1 89 ? -11.370 -7.918 12.439 1.00 95.25 89 GLY A O 1
ATOM 641 N N . ALA A 1 90 ? -12.791 -6.177 12.378 1.00 96.06 90 ALA A N 1
ATOM 642 C CA . ALA A 1 90 ? -13.834 -6.840 11.590 1.00 96.06 90 ALA A CA 1
ATOM 643 C C . ALA A 1 90 ? -13.725 -6.590 10.072 1.00 96.06 90 ALA A C 1
ATOM 645 O O . ALA A 1 90 ? -14.568 -7.085 9.327 1.00 96.06 90 ALA A O 1
ATOM 646 N N . HIS A 1 91 ? -12.730 -5.817 9.626 1.00 98.00 91 HIS A N 1
ATOM 647 C CA . HIS A 1 91 ? -12.578 -5.415 8.230 1.00 98.00 91 HIS A CA 1
ATOM 648 C C . HIS A 1 91 ? -11.438 -6.161 7.546 1.00 98.00 91 HIS A C 1
ATOM 650 O O . HIS A 1 91 ? -10.367 -6.352 8.127 1.00 98.00 91 HIS A O 1
ATOM 656 N N . ALA A 1 92 ? -11.650 -6.532 6.288 1.00 98.12 92 ALA A N 1
ATOM 657 C CA . ALA A 1 92 ? -10.635 -7.140 5.443 1.00 98.12 92 ALA A CA 1
ATOM 658 C C . ALA A 1 92 ? -10.124 -6.119 4.424 1.00 98.12 92 ALA A C 1
ATOM 660 O O . ALA A 1 92 ? -10.884 -5.619 3.604 1.00 98.12 92 ALA A O 1
ATOM 661 N N . TRP A 1 93 ? -8.834 -5.809 4.455 1.00 98.56 93 TRP A N 1
ATOM 662 C CA . TRP A 1 93 ? -8.214 -4.880 3.521 1.00 98.56 93 TRP A CA 1
ATOM 663 C C . TRP A 1 93 ? -7.452 -5.628 2.444 1.00 98.56 93 TRP A C 1
ATOM 665 O O . TRP A 1 93 ? -6.561 -6.414 2.751 1.00 98.56 93 TRP A O 1
ATOM 675 N N . THR A 1 94 ? -7.766 -5.358 1.181 1.00 98.50 94 THR A N 1
ATOM 676 C CA . THR A 1 94 ? -6.914 -5.782 0.069 1.00 98.50 94 THR A CA 1
ATOM 677 C C . THR A 1 94 ? -5.921 -4.665 -0.213 1.00 98.50 94 THR A C 1
ATOM 679 O O . THR A 1 94 ? -6.317 -3.578 -0.634 1.00 98.50 94 THR A O 1
ATO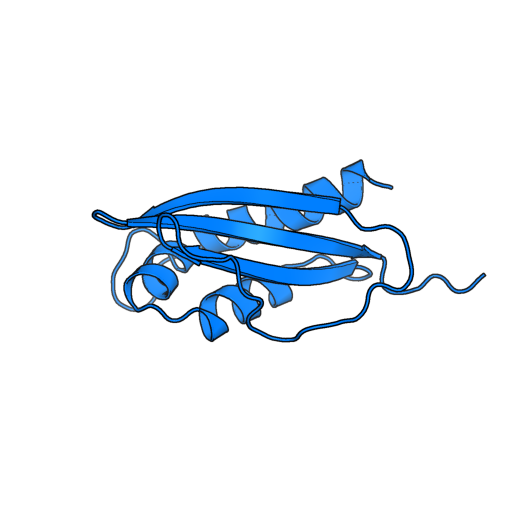M 682 N N . VAL A 1 95 ? -4.642 -4.942 0.024 1.00 98.62 95 VAL A N 1
ATOM 683 C CA . VAL A 1 95 ? -3.518 -4.056 -0.275 1.00 98.62 95 VAL A CA 1
ATOM 684 C C . VAL A 1 95 ? -2.884 -4.537 -1.568 1.00 98.62 95 VAL A C 1
ATOM 686 O O . VAL A 1 95 ? -2.414 -5.670 -1.635 1.00 98.62 95 VAL A O 1
ATOM 689 N N . THR A 1 96 ? -2.899 -3.696 -2.599 1.00 98.69 96 THR A N 1
ATOM 690 C CA . THR A 1 96 ? -2.322 -4.019 -3.905 1.00 98.69 96 THR A CA 1
ATOM 691 C C . THR A 1 96 ? -1.224 -3.036 -4.262 1.00 98.69 96 THR A C 1
ATOM 693 O O . THR A 1 96 ? -1.467 -1.831 -4.291 1.00 98.69 96 THR A O 1
ATOM 696 N N . LEU A 1 97 ? -0.046 -3.550 -4.600 1.00 98.56 97 LEU A N 1
ATOM 697 C CA . LEU A 1 97 ? 1.043 -2.775 -5.183 1.00 98.56 97 LEU A CA 1
ATOM 698 C C . LEU A 1 97 ? 1.214 -3.189 -6.644 1.00 98.56 97 LEU A C 1
ATOM 700 O O . LEU A 1 97 ? 1.530 -4.341 -6.927 1.00 98.56 97 LEU A O 1
ATOM 704 N N . ASP A 1 98 ? 0.959 -2.263 -7.565 1.00 97.62 98 ASP A N 1
ATOM 705 C CA . ASP A 1 98 ? 1.214 -2.438 -8.996 1.00 97.62 98 ASP A CA 1
ATOM 706 C C . ASP A 1 98 ? 2.594 -1.860 -9.317 1.00 97.62 98 ASP A C 1
ATOM 708 O O . ASP A 1 98 ? 2.752 -0.640 -9.356 1.00 97.62 98 ASP A O 1
ATOM 712 N N . VAL A 1 99 ? 3.595 -2.731 -9.461 1.00 97.62 99 VAL A N 1
ATOM 713 C CA . VAL A 1 99 ? 5.024 -2.388 -9.453 1.00 97.62 99 VAL A CA 1
ATOM 714 C C . VAL A 1 99 ? 5.609 -2.435 -10.864 1.00 97.62 99 VAL A C 1
ATOM 716 O O . VAL A 1 99 ? 5.388 -3.394 -11.604 1.00 97.62 99 VAL A O 1
ATOM 719 N N . TRP A 1 100 ? 6.427 -1.445 -11.228 1.00 96.12 100 TRP A N 1
ATOM 720 C CA . TRP A 1 100 ? 7.195 -1.424 -12.480 1.00 96.12 100 TRP A CA 1
ATOM 721 C C . TRP A 1 100 ? 8.621 -0.913 -12.281 1.00 96.12 100 TRP A C 1
ATOM 723 O O . TRP A 1 100 ? 8.968 -0.309 -11.267 1.00 96.12 100 TRP A O 1
ATOM 733 N N . ALA A 1 101 ? 9.475 -1.147 -13.277 1.00 94.06 101 ALA A N 1
ATOM 734 C CA . ALA A 1 101 ? 10.815 -0.574 -13.308 1.00 94.06 101 ALA A CA 1
ATOM 735 C C . ALA A 1 101 ? 10.761 0.915 -13.688 1.00 94.06 101 ALA A C 1
ATOM 737 O O . ALA A 1 101 ? 10.187 1.283 -14.716 1.00 94.06 101 ALA A O 1
ATOM 738 N N . ARG A 1 102 ? 11.426 1.771 -12.907 1.00 87.44 102 ARG A N 1
ATOM 739 C CA . ARG A 1 102 ? 11.642 3.183 -13.242 1.00 87.44 102 ARG A CA 1
ATOM 740 C C . ARG A 1 102 ? 12.672 3.255 -14.370 1.00 87.44 102 ARG A C 1
ATOM 742 O O . ARG A 1 102 ? 13.865 3.249 -14.102 1.00 87.44 102 ARG A O 1
ATOM 749 N N . GLY A 1 103 ? 12.189 3.268 -15.612 1.00 71.88 103 GLY A N 1
ATOM 750 C CA . GLY A 1 103 ? 12.918 3.579 -16.846 1.00 71.88 103 GLY A CA 1
ATOM 751 C C . GLY A 1 103 ? 14.371 3.092 -16.958 1.00 71.88 103 GLY A C 1
ATOM 752 O O . GLY A 1 103 ? 15.293 3.764 -16.512 1.00 71.88 103 GLY A O 1
ATOM 753 N N . GLY A 1 104 ? 14.584 2.026 -17.730 1.00 51.47 104 GLY A N 1
ATOM 754 C CA . GLY A 1 104 ? 15.696 1.977 -18.679 1.00 51.47 104 GLY A CA 1
ATOM 755 C C . GLY A 1 104 ? 15.120 2.326 -20.043 1.00 51.47 104 GLY A C 1
ATOM 756 O O . GLY A 1 104 ? 14.548 1.457 -20.697 1.00 51.47 104 GLY A O 1
ATOM 757 N N . GLY A 1 105 ? 15.174 3.602 -20.435 1.00 45.69 105 GLY A N 1
ATOM 758 C CA . GLY A 1 105 ? 14.963 3.948 -21.841 1.00 45.69 105 GLY A CA 1
ATOM 759 C C . GLY A 1 105 ? 15.913 3.097 -22.684 1.00 45.69 105 GLY A C 1
ATOM 760 O O . GLY A 1 105 ? 17.050 2.875 -22.265 1.00 45.69 105 GLY A O 1
ATOM 761 N N . ALA A 1 106 ? 15.412 2.557 -23.793 1.00 38.41 106 ALA A N 1
ATOM 762 C CA . ALA A 1 106 ? 16.241 1.869 -24.777 1.00 38.41 106 ALA A CA 1
ATOM 763 C C . ALA A 1 106 ? 17.479 2.697 -25.161 1.00 38.41 106 ALA A C 1
ATOM 765 O O . ALA A 1 106 ? 17.364 3.946 -25.193 1.00 38.41 106 ALA A O 1
#

Foldseek 3Di:
DQVLQQVQLVQLVVVQQPACPPPDDNGVLLNCVLVVVLQVNQQSSQVSGDPQKGWWKWKDKAPRDIDTHHDDDDAPDQWHKHWDWDDHPPITMIIIITMHGPDPDD

Radius of gyration: 13.47 Å; chains: 1; bounding box: 32×21×43 Å

Sequence (106 aa):
MDASLEMAGDDAIRYGLGLAAEINGENRLVELLANDDREGACEMLQAAIEPGKETNCWLAKDSSVSTPHGTVGTPGGGTVAVHHLVIVGAHAWTVTLDVWARGGGA

pLDDT: mean 94.56, std 9.81, range [38.41, 98.69]